Protein AF-A0A3D5NP65-F1 (afdb_monomer_lite)

pLDDT: mean 89.35, std 17.03, range [31.77, 98.56]

Sequence (109 aa):
MEIYVVGEMFMEVLSLGEKVKKRRKELNMTLKDVAGNRVTPGQISLVESSKSNPSMDLLDYLAETLDISVEYFMESETTQADRICNYFSQMAEISIELEEFDKASKYIE

Foldseek 3Di:
DDDPPPDDPPLDLDALLCVLVVLCVVVVHQLCQLCDVPHDSVVNVCSNVVVDDDDPVSLVSSCVSSVHDSVVSVQHSVNSVVVLLVVLVVQLVVCVVVVVNVRSVVSVD

Structure (mmCIF, N/CA/C/O backbone):
data_AF-A0A3D5NP65-F1
#
_entry.id   AF-A0A3D5NP65-F1
#
loop_
_atom_site.group_PDB
_atom_site.id
_atom_site.type_symbol
_atom_site.label_atom_id
_atom_site.label_alt_id
_atom_site.label_comp_id
_atom_site.label_asym_id
_atom_site.label_entity_id
_atom_site.label_seq_id
_atom_site.pdbx_PDB_ins_code
_atom_site.Cartn_x
_atom_site.Cartn_y
_atom_site.Cartn_z
_atom_site.occupancy
_atom_site.B_iso_or_equiv
_atom_site.auth_seq_id
_atom_site.auth_comp_id
_atom_site.auth_asym_id
_atom_site.auth_atom_id
_atom_site.pdbx_PDB_model_num
ATOM 1 N N . MET A 1 1 ? 1.439 12.580 -30.939 1.00 31.77 1 MET A N 1
ATOM 2 C CA . MET A 1 1 ? 0.876 11.219 -30.923 1.00 31.77 1 MET A CA 1
ATOM 3 C C . MET A 1 1 ? 0.775 10.853 -29.460 1.00 31.77 1 MET A C 1
ATOM 5 O O . MET A 1 1 ? 1.798 10.619 -28.831 1.00 31.77 1 MET A O 1
ATOM 9 N N . GLU A 1 2 ? -0.418 11.024 -28.895 1.00 34.12 2 GLU A N 1
ATOM 10 C CA . GLU A 1 2 ? -0.705 10.698 -27.499 1.00 34.12 2 GLU A CA 1
ATOM 11 C C . GLU A 1 2 ? -0.554 9.192 -27.344 1.00 34.12 2 GLU A C 1
ATOM 13 O O . GLU A 1 2 ? -1.319 8.402 -27.896 1.00 34.12 2 GLU A O 1
ATOM 18 N N . ILE A 1 3 ? 0.513 8.799 -26.663 1.00 35.00 3 ILE A N 1
ATOM 19 C CA . ILE A 1 3 ? 0.694 7.429 -26.224 1.00 35.00 3 ILE A CA 1
ATOM 20 C C . ILE A 1 3 ? -0.326 7.272 -25.105 1.00 35.00 3 ILE A C 1
ATOM 22 O O . ILE A 1 3 ? -0.225 7.948 -24.083 1.00 35.00 3 ILE A O 1
ATOM 26 N N . TYR A 1 4 ? -1.349 6.458 -25.342 1.00 32.69 4 TYR A N 1
ATOM 27 C CA . TYR A 1 4 ? -2.293 6.052 -24.316 1.00 32.69 4 TYR A CA 1
ATOM 28 C C . TYR A 1 4 ? -1.493 5.362 -23.214 1.00 32.69 4 TYR A C 1
ATOM 30 O O . TYR A 1 4 ? -1.139 4.188 -23.319 1.00 32.69 4 TYR A O 1
ATOM 38 N N . VAL A 1 5 ? -1.159 6.128 -22.180 1.00 39.44 5 VAL A N 1
ATOM 39 C CA . VAL A 1 5 ? -0.676 5.609 -20.911 1.00 39.44 5 VAL A CA 1
ATOM 40 C C . VAL A 1 5 ? -1.859 4.830 -20.362 1.00 39.44 5 VAL A C 1
ATOM 42 O O . VAL A 1 5 ? -2.836 5.412 -19.893 1.00 39.44 5 VAL A O 1
ATOM 45 N N . VAL A 1 6 ? -1.824 3.506 -20.525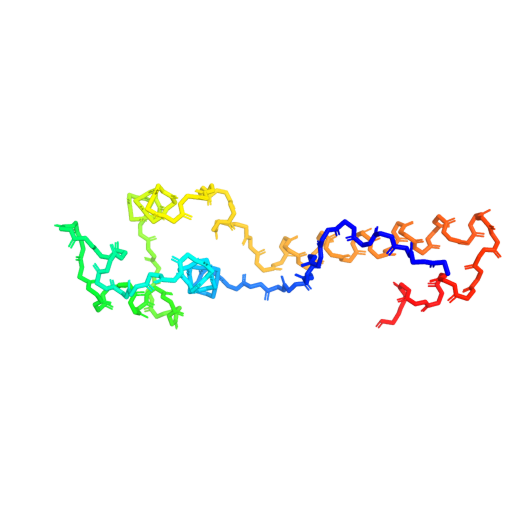 1.00 38.62 6 VAL A N 1
ATOM 46 C CA . VAL A 1 6 ? -2.646 2.597 -19.725 1.00 38.62 6 VAL A CA 1
ATOM 47 C C . VAL A 1 6 ? -2.440 3.064 -18.288 1.00 38.62 6 VAL A C 1
ATOM 49 O O . VAL A 1 6 ? -1.294 3.147 -17.854 1.00 38.62 6 VAL A O 1
ATOM 52 N N . GLY A 1 7 ? -3.533 3.540 -17.684 1.00 36.97 7 GLY A N 1
ATOM 53 C CA . GLY A 1 7 ? -3.559 4.651 -16.731 1.00 36.97 7 GLY A CA 1
ATOM 54 C C . GLY A 1 7 ? -2.407 4.702 -15.740 1.00 36.97 7 GLY A C 1
ATOM 55 O O . GLY A 1 7 ? -1.997 3.667 -15.238 1.00 36.97 7 GLY A O 1
ATOM 56 N N . GLU A 1 8 ? -1.932 5.922 -15.478 1.00 40.00 8 GLU A N 1
ATOM 57 C CA . GLU A 1 8 ? -0.936 6.327 -14.479 1.00 40.00 8 GLU A CA 1
ATOM 58 C C . GLU A 1 8 ? -0.736 5.340 -13.313 1.00 40.00 8 GLU A C 1
ATOM 60 O O . GLU A 1 8 ? -1.160 5.564 -12.180 1.00 40.00 8 GLU A O 1
ATOM 65 N N . MET A 1 9 ? -0.037 4.237 -13.565 1.00 45.88 9 MET A N 1
ATOM 66 C CA . MET A 1 9 ? 0.540 3.422 -12.515 1.00 45.88 9 MET A CA 1
ATOM 67 C C . MET A 1 9 ? 1.828 4.126 -12.138 1.00 45.88 9 MET A C 1
ATOM 69 O O . MET A 1 9 ? 2.903 3.813 -12.647 1.00 45.88 9 MET A O 1
ATOM 73 N N . PHE A 1 10 ? 1.704 5.116 -11.256 1.00 54.50 10 PHE A N 1
ATOM 74 C CA . PHE A 1 10 ? 2.833 5.570 -10.462 1.00 54.50 10 PHE A CA 1
ATOM 75 C C . PHE A 1 10 ? 3.447 4.329 -9.802 1.00 54.50 10 PHE A C 1
ATOM 77 O O . PHE A 1 10 ? 2.843 3.726 -8.911 1.00 54.50 10 PHE A O 1
ATOM 84 N N . MET A 1 11 ? 4.614 3.906 -10.296 1.00 69.94 11 MET A N 1
ATOM 85 C CA . MET A 1 11 ? 5.413 2.828 -9.717 1.00 69.94 11 MET A CA 1
ATOM 86 C C . MET A 1 11 ? 6.075 3.355 -8.444 1.00 69.94 11 MET A C 1
ATOM 88 O O . MET A 1 11 ? 7.255 3.682 -8.406 1.00 69.94 11 MET A O 1
ATOM 92 N N . GLU A 1 12 ? 5.257 3.502 -7.409 1.00 85.44 12 GLU A N 1
ATOM 93 C CA . GLU A 1 12 ? 5.693 3.811 -6.055 1.00 85.44 12 GLU A CA 1
ATOM 94 C C . GLU A 1 12 ? 5.955 2.510 -5.300 1.00 85.44 12 GLU A C 1
ATOM 96 O O . GLU A 1 12 ? 5.186 1.552 -5.400 1.00 85.44 12 GLU A O 1
ATOM 101 N N . VAL A 1 13 ? 7.028 2.500 -4.512 1.00 93.81 13 VAL A N 1
ATOM 102 C CA . VAL A 1 13 ? 7.260 1.479 -3.490 1.00 93.81 13 VAL A CA 1
ATOM 103 C C . VAL A 1 13 ? 6.577 1.958 -2.216 1.00 93.81 13 VAL A C 1
ATOM 105 O O . VAL A 1 13 ? 6.935 3.008 -1.687 1.00 93.81 13 VAL A O 1
ATOM 108 N N . LEU A 1 14 ? 5.575 1.215 -1.748 1.00 95.81 14 LEU A N 1
ATOM 109 C CA . LEU A 1 14 ? 4.757 1.606 -0.602 1.00 95.81 14 LEU A CA 1
ATOM 110 C C . LEU A 1 14 ? 4.823 0.565 0.514 1.00 95.81 14 LEU A C 1
ATOM 112 O O . LEU A 1 14 ? 4.700 -0.641 0.275 1.00 95.81 14 LEU A O 1
ATOM 116 N N . SER A 1 15 ? 4.900 1.038 1.754 1.00 96.56 15 SER A N 1
ATOM 117 C CA . SER A 1 15 ? 4.662 0.203 2.931 1.00 96.56 15 SER A CA 1
ATOM 118 C C . SER A 1 15 ? 3.191 -0.228 3.021 1.00 96.56 15 SER A C 1
ATOM 120 O O . SER A 1 15 ? 2.300 0.356 2.397 1.00 96.56 15 SER A O 1
ATOM 122 N N . LEU A 1 16 ? 2.888 -1.237 3.847 1.00 96.50 16 LEU A N 1
ATOM 123 C CA . LEU A 1 16 ? 1.504 -1.671 4.100 1.00 96.50 16 LEU A CA 1
ATOM 124 C C . LEU A 1 16 ? 0.618 -0.505 4.567 1.00 96.50 16 LEU A C 1
ATOM 126 O O . LEU A 1 16 ? -0.486 -0.323 4.055 1.00 96.50 16 LEU A O 1
ATOM 130 N N . GLY A 1 17 ? 1.104 0.306 5.513 1.00 97.50 17 GLY A N 1
ATOM 131 C CA . GLY A 1 17 ? 0.355 1.445 6.042 1.00 97.50 17 GLY A CA 1
ATOM 132 C C . GLY A 1 17 ? 0.052 2.498 4.976 1.00 97.50 17 GLY A C 1
ATOM 133 O O . GLY A 1 17 ? -1.070 3.004 4.892 1.00 97.50 17 GLY A O 1
ATOM 134 N N . GLU A 1 18 ? 1.022 2.784 4.109 1.00 97.56 18 GLU A N 1
ATOM 135 C CA . GLU A 1 18 ? 0.842 3.717 2.996 1.00 97.56 18 GLU A CA 1
ATOM 136 C C . GLU A 1 18 ? -0.134 3.181 1.952 1.00 97.56 18 GLU A C 1
ATOM 138 O O . GLU A 1 18 ? -0.996 3.935 1.501 1.00 97.56 18 GLU A O 1
ATOM 143 N N . LYS A 1 19 ? -0.075 1.881 1.635 1.00 96.94 19 LYS A N 1
ATOM 144 C CA . LYS A 1 19 ? -1.046 1.219 0.753 1.00 96.94 19 LYS A CA 1
ATOM 145 C C . LYS A 1 19 ? -2.474 1.346 1.277 1.00 96.94 19 LYS A C 1
ATOM 147 O O . LYS A 1 19 ? -3.362 1.749 0.526 1.00 96.94 19 LYS A O 1
ATOM 152 N N . VAL A 1 20 ? -2.691 1.072 2.566 1.00 98.00 20 VAL A N 1
ATOM 153 C CA . VAL A 1 20 ? -4.001 1.225 3.226 1.00 98.00 20 VAL A CA 1
ATOM 154 C C . VAL A 1 20 ? -4.480 2.676 3.139 1.00 98.00 20 VAL A C 1
ATOM 156 O O . VAL A 1 20 ? -5.599 2.944 2.699 1.00 98.00 20 VAL A O 1
ATOM 159 N N . LYS A 1 21 ? -3.616 3.633 3.492 1.00 98.12 21 LYS A N 1
ATOM 160 C CA . LYS A 1 21 ? -3.942 5.065 3.485 1.00 98.12 21 LYS A CA 1
ATOM 161 C C . LYS A 1 21 ? -4.265 5.591 2.090 1.00 98.12 21 LYS A C 1
ATOM 163 O O . LYS A 1 21 ? -5.203 6.377 1.939 1.00 98.12 21 LYS A O 1
ATOM 168 N N . LYS A 1 22 ? -3.471 5.201 1.091 1.00 96.81 22 LYS A N 1
ATOM 169 C CA . LYS A 1 22 ? -3.652 5.578 -0.313 1.00 96.81 22 LYS A CA 1
ATOM 170 C C . LYS A 1 22 ? -5.002 5.074 -0.805 1.00 96.81 22 LYS A C 1
ATOM 172 O O . LYS A 1 22 ? -5.838 5.891 -1.187 1.00 96.81 22 LYS A O 1
ATOM 177 N N . ARG A 1 23 ? -5.270 3.775 -0.642 1.00 97.56 23 ARG A N 1
ATOM 178 C CA . ARG A 1 23 ? -6.529 3.161 -1.076 1.00 97.56 23 ARG A CA 1
ATOM 179 C C . ARG A 1 23 ? -7.749 3.766 -0.382 1.00 97.56 23 ARG A C 1
ATOM 181 O O . ARG A 1 23 ? -8.729 4.104 -1.040 1.00 97.56 23 ARG A O 1
ATOM 188 N N . ARG A 1 24 ? -7.680 4.006 0.932 1.00 98.38 24 ARG A N 1
ATOM 189 C CA . ARG A 1 24 ? -8.758 4.688 1.668 1.00 98.38 24 ARG A CA 1
ATOM 190 C C . ARG A 1 24 ? -9.075 6.064 1.076 1.00 98.38 24 ARG A C 1
ATOM 192 O O . ARG A 1 24 ? -10.243 6.435 0.964 1.00 98.38 24 ARG A O 1
ATOM 199 N N . LYS A 1 25 ? -8.044 6.841 0.731 1.00 98.00 25 LYS A N 1
ATOM 200 C CA . LYS A 1 25 ? -8.212 8.173 0.135 1.00 98.00 25 LYS A CA 1
ATOM 201 C C . LYS A 1 25 ? -8.767 8.111 -1.284 1.00 98.00 25 LYS A C 1
ATOM 203 O O . LYS A 1 25 ? -9.615 8.933 -1.603 1.00 98.00 25 LYS A O 1
ATOM 208 N N . GLU A 1 26 ? -8.339 7.149 -2.098 1.00 97.31 26 GLU A N 1
ATOM 209 C CA . GLU A 1 26 ? -8.904 6.912 -3.437 1.00 97.31 26 GLU A CA 1
ATOM 210 C C . GLU A 1 26 ? -10.411 6.628 -3.372 1.00 97.31 26 GLU A C 1
ATOM 212 O O . GLU A 1 26 ? -11.176 7.114 -4.201 1.00 97.31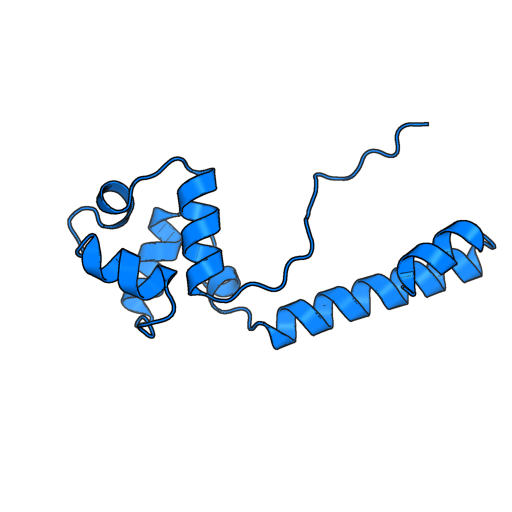 26 GLU A O 1
ATOM 217 N N . LEU A 1 27 ? -10.850 5.911 -2.334 1.00 97.69 27 LEU A N 1
ATOM 218 C CA . LEU A 1 27 ? -12.263 5.646 -2.056 1.00 97.69 27 LEU A CA 1
ATOM 219 C C . LEU A 1 27 ? -12.985 6.798 -1.334 1.00 97.69 27 LEU A C 1
ATOM 221 O O . LEU A 1 27 ? -14.169 6.682 -1.030 1.00 97.69 27 LEU A O 1
ATOM 225 N N . ASN A 1 28 ? -12.303 7.914 -1.052 1.00 98.31 28 ASN A N 1
ATOM 226 C CA . ASN A 1 28 ? -12.827 9.058 -0.294 1.00 98.31 28 ASN A CA 1
ATOM 227 C C . ASN A 1 28 ? -13.399 8.693 1.092 1.00 98.31 28 ASN A C 1
ATOM 229 O O . ASN A 1 28 ? -14.294 9.364 1.604 1.00 98.31 28 ASN A O 1
ATOM 233 N N . MET A 1 29 ? -12.866 7.647 1.724 1.00 98.38 29 MET A N 1
ATOM 234 C CA . MET A 1 29 ? -13.331 7.164 3.025 1.00 98.38 29 MET A CA 1
ATOM 235 C C . MET A 1 29 ? -12.600 7.857 4.182 1.00 98.38 29 MET A C 1
ATOM 237 O O . MET A 1 29 ? -11.389 8.109 4.147 1.00 98.38 29 MET A O 1
ATOM 241 N N . THR A 1 30 ? -13.312 8.134 5.271 1.00 98.56 30 THR A N 1
ATOM 242 C CA . THR A 1 30 ? -12.703 8.554 6.539 1.00 98.56 30 THR A CA 1
ATOM 243 C C . THR A 1 30 ? -12.155 7.349 7.310 1.00 98.56 30 THR A C 1
ATOM 245 O O . THR A 1 30 ? -12.492 6.198 7.034 1.00 98.56 30 THR A O 1
ATOM 248 N N . LEU A 1 31 ? -11.327 7.594 8.333 1.00 98.56 31 LEU A N 1
ATOM 249 C CA . LEU A 1 31 ? -10.893 6.526 9.250 1.00 98.56 31 LEU A CA 1
ATOM 250 C C . LEU A 1 31 ? -12.082 5.842 9.941 1.00 98.56 31 LEU A C 1
ATOM 252 O O . LEU A 1 31 ? -12.002 4.663 10.266 1.00 98.56 31 LEU A O 1
ATOM 256 N N . LYS A 1 32 ? -13.174 6.582 10.176 1.00 98.38 32 LYS A N 1
ATOM 257 C CA . LYS A 1 32 ? -14.394 6.045 10.781 1.00 98.38 32 LYS A CA 1
ATOM 258 C C . LYS A 1 32 ? -15.126 5.106 9.827 1.00 98.38 32 LYS A C 1
ATOM 260 O O . LYS A 1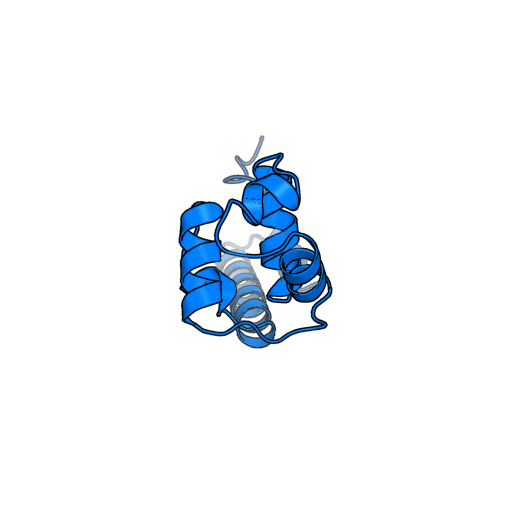 32 ? -15.605 4.073 10.278 1.00 98.38 32 LYS A O 1
ATOM 265 N N . ASP A 1 33 ? -15.157 5.437 8.540 1.00 98.50 33 ASP A N 1
ATOM 266 C CA . ASP A 1 33 ? -15.809 4.602 7.529 1.00 98.50 33 ASP A CA 1
ATOM 267 C C . ASP A 1 33 ? -15.086 3.259 7.382 1.00 98.50 33 ASP A C 1
ATOM 269 O O . ASP A 1 33 ? -15.733 2.219 7.397 1.00 98.50 33 ASP A O 1
ATOM 273 N N . VAL A 1 34 ? -13.745 3.265 7.352 1.00 98.25 34 VAL A N 1
ATOM 274 C CA . VAL A 1 34 ? -12.951 2.019 7.314 1.00 98.25 34 VAL A CA 1
ATOM 275 C C . VAL A 1 34 ? -13.044 1.242 8.625 1.00 98.25 34 VAL A C 1
ATOM 277 O O . VAL A 1 34 ? -13.083 0.015 8.626 1.00 98.25 34 VAL A O 1
ATOM 280 N N . ALA A 1 35 ? -13.090 1.929 9.768 1.00 98.06 35 ALA A N 1
ATOM 281 C CA . ALA A 1 35 ? -13.200 1.262 11.061 1.00 98.06 35 ALA A CA 1
ATOM 282 C C . ALA A 1 35 ? -14.534 0.511 11.233 1.00 98.06 35 ALA A C 1
ATOM 284 O O . ALA A 1 35 ? -14.567 -0.557 11.857 1.00 98.06 35 ALA A O 1
ATOM 285 N N . GLY A 1 36 ? -15.616 1.064 10.674 1.00 96.38 36 GLY A N 1
ATOM 286 C CA . GLY A 1 36 ? -16.955 0.497 10.760 1.00 96.38 36 GLY A CA 1
ATOM 287 C C . GLY A 1 36 ? -17.355 0.212 12.209 1.00 96.38 36 GLY A C 1
ATOM 288 O O . GLY A 1 36 ? -17.160 1.039 13.100 1.00 96.38 36 GLY A O 1
ATOM 289 N N . ASN A 1 37 ? -17.887 -0.988 12.443 1.00 95.31 37 ASN A N 1
ATOM 290 C CA . ASN A 1 37 ? -18.219 -1.490 13.782 1.00 95.31 37 ASN A CA 1
ATOM 291 C C . ASN A 1 37 ? -17.230 -2.556 14.287 1.00 95.31 37 ASN A C 1
ATOM 293 O O . ASN A 1 37 ? -17.442 -3.115 15.362 1.00 95.31 37 ASN A O 1
ATOM 297 N N . ARG A 1 38 ? -16.190 -2.887 13.508 1.00 95.12 38 ARG A N 1
ATOM 298 C CA . ARG A 1 38 ? -15.280 -4.003 13.813 1.00 95.12 38 ARG A CA 1
ATOM 299 C C . ARG A 1 38 ? -14.036 -3.555 14.569 1.00 95.12 38 ARG A C 1
ATOM 301 O O . ARG A 1 38 ? -13.549 -4.288 15.425 1.00 95.12 38 ARG A O 1
ATOM 308 N N . VAL A 1 39 ? -13.528 -2.364 14.259 1.00 96.00 39 VAL A N 1
ATOM 309 C CA . VAL A 1 39 ? -12.313 -1.807 14.865 1.00 96.00 39 VAL A CA 1
ATOM 310 C C . VAL A 1 39 ? -12.484 -0.327 15.189 1.00 96.00 39 VAL A C 1
ATOM 312 O O . VAL A 1 39 ? -13.545 0.254 14.977 1.00 96.00 39 VAL A O 1
ATOM 315 N N . THR A 1 40 ? -11.447 0.302 15.746 1.00 97.88 40 THR A N 1
ATOM 316 C CA . THR A 1 40 ? -11.482 1.732 16.082 1.00 97.88 40 THR A CA 1
ATOM 317 C C . THR A 1 40 ? -10.774 2.581 15.021 1.00 97.88 40 THR A C 1
ATOM 319 O O . THR A 1 40 ? -9.774 2.136 14.453 1.00 97.88 40 THR A O 1
ATOM 322 N N . PRO A 1 41 ? -11.186 3.847 14.804 1.00 98.06 41 PRO A N 1
ATOM 323 C CA . PRO A 1 41 ? -10.456 4.770 13.927 1.00 98.06 41 PRO A CA 1
ATOM 324 C C . PRO A 1 41 ? -8.986 4.956 14.338 1.00 98.06 41 PRO A C 1
ATOM 326 O O . PRO A 1 41 ? -8.118 5.158 13.490 1.00 98.06 41 PRO A O 1
ATOM 329 N N . GLY A 1 42 ? -8.694 4.860 15.642 1.00 98.12 42 GLY A N 1
ATOM 330 C CA . GLY A 1 42 ? -7.331 4.905 16.171 1.00 98.12 42 GLY A CA 1
ATOM 331 C C . GLY A 1 42 ? -6.483 3.715 15.719 1.00 98.12 42 GLY A C 1
ATOM 332 O O . GLY A 1 42 ? -5.327 3.902 15.356 1.00 98.12 42 GLY A O 1
ATOM 333 N N . GLN A 1 43 ? -7.064 2.514 15.663 1.00 97.62 43 GLN A N 1
ATOM 334 C CA . GLN A 1 43 ? -6.381 1.324 15.153 1.00 97.62 43 GLN A CA 1
ATOM 335 C C . GLN A 1 43 ? -6.059 1.456 13.660 1.00 97.62 43 GLN A C 1
ATOM 337 O O . GLN A 1 43 ? -4.936 1.160 13.264 1.00 97.62 43 GLN A O 1
ATOM 342 N N . ILE A 1 44 ? -6.986 1.987 12.853 1.00 98.19 44 ILE A N 1
ATOM 343 C CA . ILE A 1 44 ? -6.721 2.282 11.433 1.00 98.19 44 ILE A CA 1
ATOM 344 C C . ILE A 1 44 ? -5.574 3.293 11.295 1.00 98.19 44 ILE A C 1
ATOM 346 O O . ILE A 1 44 ? -4.658 3.087 10.508 1.00 98.19 44 ILE A O 1
ATOM 350 N N . SER A 1 45 ? -5.565 4.351 12.112 1.00 98.31 45 SER A N 1
ATOM 351 C CA . SER A 1 45 ? -4.485 5.349 12.119 1.00 98.31 45 SER A CA 1
ATOM 352 C C . SER A 1 45 ? -3.110 4.750 12.460 1.00 98.31 45 SER A C 1
ATOM 354 O O . SER A 1 45 ? -2.096 5.127 11.868 1.00 98.31 45 SER A O 1
ATOM 356 N N . LEU A 1 46 ? -3.049 3.792 13.393 1.00 98.38 46 LEU A N 1
ATOM 357 C CA . LEU A 1 46 ? -1.807 3.086 13.730 1.00 98.38 46 LEU A CA 1
ATOM 358 C C . LEU A 1 46 ? -1.304 2.216 12.573 1.00 98.38 46 LEU A C 1
ATOM 360 O O . LEU A 1 46 ? -0.100 2.219 12.309 1.00 98.38 46 LEU A O 1
ATOM 364 N N . VAL A 1 47 ? -2.210 1.546 11.854 1.00 97.81 47 VAL A N 1
ATOM 365 C CA . VAL A 1 47 ? -1.877 0.800 10.631 1.00 97.81 47 VAL A CA 1
ATOM 366 C C . VAL A 1 47 ? -1.339 1.754 9.564 1.00 97.81 47 VAL A C 1
ATOM 368 O O . VAL A 1 47 ? -0.239 1.547 9.067 1.00 97.81 47 VAL A O 1
ATOM 371 N N . GLU A 1 48 ? -2.048 2.848 9.272 1.00 98.12 48 GLU A N 1
ATOM 372 C CA . GLU A 1 48 ? -1.656 3.822 8.238 1.00 98.12 48 GLU A CA 1
ATOM 373 C C . GLU A 1 48 ? -0.353 4.571 8.522 1.00 98.12 48 GLU A C 1
ATOM 375 O O . GLU A 1 48 ? 0.252 5.135 7.613 1.00 98.12 48 GLU A O 1
ATOM 380 N N . SER A 1 49 ? 0.058 4.630 9.788 1.00 97.69 49 SER A N 1
ATOM 381 C CA . SER A 1 49 ? 1.327 5.232 10.206 1.00 97.69 49 SER A CA 1
ATOM 382 C C . SER A 1 49 ? 2.440 4.205 10.410 1.00 97.69 49 SER A C 1
ATOM 384 O O . SER A 1 49 ? 3.494 4.565 10.934 1.00 97.69 49 SER A O 1
ATOM 386 N N . SER A 1 50 ? 2.210 2.944 10.026 1.00 95.69 50 SER A N 1
ATOM 387 C CA . SER A 1 50 ? 3.151 1.825 10.171 1.00 95.69 50 SER A CA 1
ATOM 388 C C . SER A 1 50 ? 3.625 1.613 11.619 1.00 95.69 50 SER A C 1
ATOM 390 O O . SER A 1 50 ? 4.699 1.073 11.869 1.00 95.69 50 SER A O 1
ATOM 392 N N . LYS A 1 51 ? 2.810 2.029 12.600 1.00 96.19 51 LYS A N 1
ATOM 393 C CA . LYS A 1 51 ? 3.079 1.892 14.045 1.00 96.19 51 LYS A CA 1
ATOM 394 C C . LYS A 1 51 ? 2.494 0.618 14.647 1.00 96.19 51 LYS A C 1
ATOM 396 O O . LYS A 1 51 ? 2.686 0.354 15.831 1.00 96.19 51 LYS A O 1
ATOM 401 N N . SER A 1 52 ? 1.770 -0.163 13.854 1.00 92.12 52 SER A N 1
ATOM 402 C CA . SER A 1 52 ? 1.247 -1.469 14.243 1.00 92.12 52 SER A CA 1
ATOM 403 C C . SER A 1 52 ? 1.410 -2.463 13.106 1.00 92.12 52 SER A C 1
ATOM 405 O O . SER A 1 52 ? 1.160 -2.110 11.955 1.00 92.12 52 SER A O 1
ATOM 407 N N . ASN A 1 53 ? 1.737 -3.708 13.444 1.00 90.31 53 ASN A N 1
ATOM 408 C CA . ASN A 1 53 ? 1.670 -4.826 12.514 1.00 90.31 53 ASN A CA 1
ATOM 409 C C . ASN A 1 53 ? 0.281 -5.490 12.634 1.00 90.31 53 ASN A C 1
ATOM 411 O O . ASN A 1 53 ? 0.004 -6.075 13.686 1.00 90.31 53 ASN A O 1
ATOM 415 N N . PRO A 1 54 ? -0.624 -5.342 11.649 1.00 93.31 54 PRO A N 1
ATOM 416 C CA . PRO A 1 54 ? -1.966 -5.917 11.720 1.00 93.31 54 PRO A CA 1
ATOM 417 C C 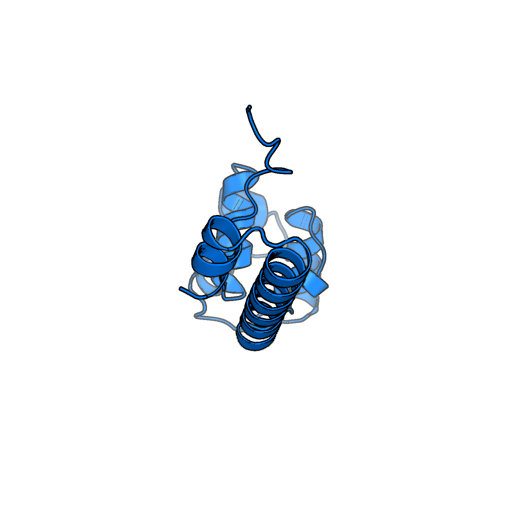. PRO A 1 54 ? -1.926 -7.455 11.713 1.00 93.31 54 PRO A C 1
ATOM 419 O O . PRO A 1 54 ? -1.042 -8.063 11.116 1.00 93.31 54 PRO A O 1
ATOM 422 N N . SER A 1 55 ? -2.897 -8.096 12.371 1.00 95.94 55 SER A N 1
ATOM 423 C CA . SER A 1 55 ? -3.123 -9.541 12.224 1.00 95.94 55 SER A CA 1
ATOM 424 C C . SER A 1 55 ? -3.717 -9.868 10.849 1.00 95.94 55 SER A C 1
ATOM 426 O O . SER A 1 55 ? -4.279 -8.982 10.205 1.00 95.94 55 SER A O 1
ATOM 428 N N . MET A 1 56 ? -3.671 -11.141 10.436 1.00 95.75 56 MET A N 1
ATOM 429 C CA . MET A 1 56 ? -4.332 -11.591 9.199 1.00 95.75 56 MET A CA 1
ATOM 430 C C . MET A 1 56 ? -5.830 -11.268 9.202 1.00 95.75 56 MET A C 1
ATOM 432 O O . MET A 1 56 ? -6.302 -10.640 8.270 1.00 95.75 56 ME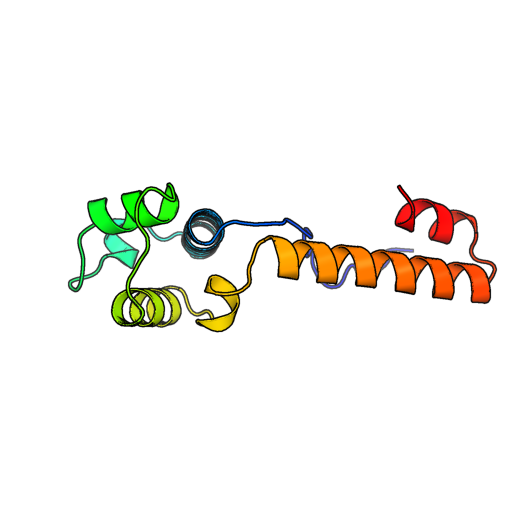T A O 1
ATOM 436 N N . ASP A 1 57 ? -6.548 -11.538 10.296 1.00 96.88 57 ASP A N 1
ATOM 437 C CA . ASP A 1 57 ? -7.975 -11.199 10.413 1.00 96.88 57 ASP A CA 1
ATOM 438 C C . ASP A 1 57 ? -8.280 -9.705 10.203 1.00 96.88 57 ASP A C 1
ATOM 440 O O . ASP A 1 57 ? -9.342 -9.343 9.692 1.00 96.88 57 ASP A O 1
ATOM 444 N N . LEU A 1 58 ? -7.382 -8.818 10.650 1.00 96.50 58 LEU A N 1
ATOM 445 C CA . LEU A 1 58 ? -7.518 -7.381 10.413 1.00 96.50 58 LEU A CA 1
ATOM 446 C C . LEU A 1 58 ? -7.167 -7.041 8.963 1.00 96.50 58 LEU A C 1
ATOM 448 O O . LEU A 1 58 ? -7.814 -6.184 8.371 1.00 96.50 58 LEU A O 1
ATOM 452 N N . LEU A 1 59 ? -6.165 -7.701 8.391 1.00 97.00 59 LEU A N 1
ATOM 453 C CA . LEU A 1 59 ? -5.769 -7.496 7.007 1.00 97.00 59 LEU A CA 1
ATOM 454 C C . LEU A 1 59 ? -6.873 -7.913 6.029 1.00 97.00 59 LEU A C 1
ATOM 456 O O . LEU A 1 59 ? -7.191 -7.144 5.128 1.00 97.00 59 LEU A O 1
ATOM 460 N N . ASP A 1 60 ? -7.511 -9.059 6.266 1.00 97.81 60 ASP A N 1
ATOM 461 C CA . ASP A 1 60 ? -8.659 -9.548 5.498 1.00 97.81 60 ASP A CA 1
ATOM 462 C C . ASP A 1 60 ? -9.830 -8.567 5.581 1.00 97.81 60 ASP A C 1
ATOM 464 O O . ASP A 1 60 ? -10.423 -8.200 4.568 1.00 97.81 60 ASP A O 1
ATOM 468 N N . TYR A 1 61 ? -10.120 -8.064 6.786 1.00 98.06 61 TYR A N 1
ATOM 469 C CA . TYR A 1 61 ? -11.142 -7.036 6.970 1.00 98.06 61 TYR A CA 1
ATOM 470 C C . TYR A 1 61 ? -10.824 -5.752 6.191 1.00 98.06 61 TYR A C 1
ATOM 472 O O . TYR A 1 61 ? -11.715 -5.168 5.573 1.00 98.06 61 TYR A O 1
ATOM 480 N N . LEU A 1 62 ? -9.569 -5.294 6.217 1.00 98.06 62 LEU A N 1
ATOM 481 C CA . LEU A 1 62 ? -9.144 -4.114 5.465 1.00 98.06 62 LEU A CA 1
ATOM 482 C C . LEU A 1 62 ? -9.250 -4.345 3.957 1.00 98.06 62 LEU A C 1
ATOM 484 O O . LEU A 1 62 ? -9.686 -3.440 3.256 1.00 98.06 62 LEU A O 1
ATOM 488 N N . ALA A 1 63 ? -8.876 -5.529 3.473 1.00 97.94 63 ALA A N 1
ATOM 489 C CA . ALA A 1 63 ? -8.955 -5.911 2.066 1.00 97.94 63 ALA A CA 1
ATOM 490 C C . ALA A 1 63 ? -10.404 -5.887 1.563 1.00 97.94 63 ALA A C 1
ATOM 492 O O . ALA A 1 63 ? -10.704 -5.215 0.578 1.00 97.94 63 ALA A O 1
ATOM 493 N N . GLU A 1 64 ? -11.320 -6.506 2.311 1.00 98.12 64 GLU A N 1
ATOM 494 C CA . GLU A 1 64 ? -12.755 -6.476 2.015 1.00 98.12 64 GLU A CA 1
ATOM 495 C C . GL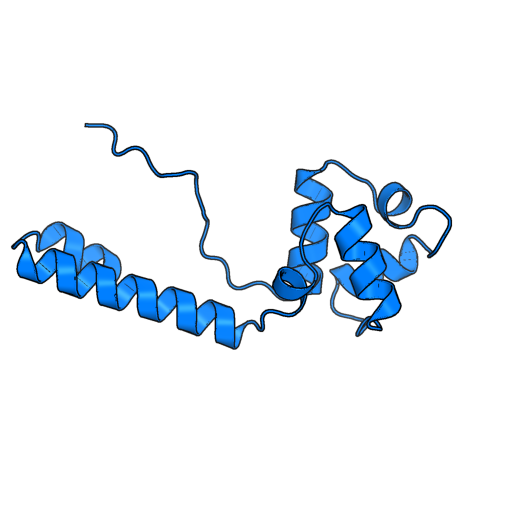U A 1 64 ? -13.314 -5.043 2.055 1.00 98.12 64 GLU A C 1
ATOM 497 O O . GLU A 1 64 ? -14.004 -4.609 1.135 1.00 98.12 64 GLU A O 1
ATOM 502 N N . THR A 1 65 ? -12.975 -4.272 3.093 1.00 98.12 65 THR A N 1
ATOM 503 C CA . THR A 1 65 ? -13.498 -2.907 3.289 1.00 98.12 65 THR A CA 1
ATOM 504 C C . THR A 1 65 ? -12.987 -1.919 2.238 1.00 98.12 65 THR A C 1
ATOM 506 O O . THR A 1 65 ? -13.691 -0.976 1.880 1.00 98.12 65 THR A O 1
ATOM 509 N N . LEU A 1 66 ? -11.753 -2.103 1.767 1.00 98.00 66 LEU A N 1
ATOM 510 C CA . LEU A 1 66 ? -11.084 -1.222 0.808 1.00 98.00 66 LEU A CA 1
ATOM 511 C C . LEU A 1 66 ? -11.141 -1.747 -0.632 1.00 98.00 66 LEU A C 1
ATOM 513 O O . LEU A 1 66 ? -10.459 -1.190 -1.498 1.00 98.00 66 LEU A O 1
ATOM 517 N N . ASP A 1 67 ? -11.943 -2.787 -0.878 1.00 97.38 67 ASP A N 1
ATOM 518 C CA . ASP A 1 67 ? -12.157 -3.401 -2.191 1.00 97.38 67 ASP A CA 1
ATOM 519 C C . ASP A 1 67 ? -10.828 -3.629 -2.929 1.00 97.38 67 ASP A C 1
ATOM 521 O O . ASP A 1 67 ? -10.539 -3.023 -3.968 1.00 97.38 67 ASP A O 1
ATOM 525 N N . ILE A 1 68 ? -9.947 -4.399 -2.286 1.00 96.44 68 ILE A N 1
ATOM 526 C CA . ILE A 1 68 ? -8.618 -4.746 -2.790 1.00 96.44 68 ILE A CA 1
ATOM 527 C C . ILE A 1 68 ? -8.178 -6.105 -2.240 1.00 96.44 68 ILE A C 1
ATOM 529 O O . ILE A 1 68 ? -8.724 -6.590 -1.254 1.00 96.44 68 ILE A O 1
ATOM 533 N N . SER A 1 69 ? -7.196 -6.745 -2.872 1.00 97.00 69 SER A N 1
ATOM 534 C CA . SER A 1 69 ? -6.723 -8.055 -2.428 1.00 97.00 69 SER A CA 1
ATOM 535 C C . SER A 1 69 ? -5.802 -7.967 -1.207 1.00 97.00 69 SER A C 1
ATOM 537 O O . SER A 1 69 ? -5.085 -6.983 -1.001 1.00 97.00 69 SER A O 1
ATOM 539 N N . VAL A 1 70 ? -5.782 -9.034 -0.408 1.00 96.62 70 VAL A N 1
ATOM 540 C CA . VAL A 1 70 ? -4.860 -9.171 0.731 1.00 96.62 70 VAL A CA 1
ATOM 541 C C . VAL A 1 70 ? -3.414 -9.223 0.237 1.00 96.62 70 VAL A C 1
ATOM 543 O O . VAL A 1 70 ? -2.525 -8.613 0.832 1.00 96.62 70 VAL A O 1
ATOM 546 N N . GLU A 1 71 ? -3.186 -9.881 -0.902 1.00 95.69 71 GLU A N 1
ATOM 547 C CA . GLU A 1 71 ? -1.884 -10.003 -1.556 1.00 95.69 71 GLU A CA 1
ATOM 548 C C . GLU A 1 71 ? -1.267 -8.634 -1.852 1.00 95.69 71 GLU A C 1
ATOM 550 O O . GLU A 1 71 ? -0.071 -8.445 -1.630 1.00 95.69 71 GLU A O 1
ATOM 555 N N . TYR A 1 72 ? -2.073 -7.657 -2.282 1.00 94.94 72 TYR A N 1
ATOM 556 C CA . TYR A 1 72 ? -1.595 -6.295 -2.513 1.00 94.94 72 TYR A CA 1
ATOM 557 C C . TYR A 1 72 ? -1.034 -5.671 -1.232 1.00 94.94 72 TYR A C 1
ATOM 559 O O . TYR A 1 72 ? 0.041 -5.066 -1.247 1.00 94.94 72 TYR A O 1
ATOM 567 N N . PHE A 1 73 ? -1.712 -5.839 -0.093 1.00 95.38 73 PHE A N 1
ATOM 568 C CA . PHE A 1 73 ? -1.193 -5.334 1.175 1.00 95.38 73 PHE A CA 1
ATOM 569 C C . PHE A 1 73 ? 0.057 -6.080 1.633 1.00 95.38 73 PHE A C 1
ATOM 571 O O . PHE A 1 73 ? 0.989 -5.433 2.119 1.00 95.38 73 PHE A O 1
ATOM 578 N N . MET A 1 74 ? 0.106 -7.395 1.422 1.00 94.56 74 MET A N 1
ATOM 579 C CA . MET A 1 74 ? 1.234 -8.244 1.805 1.00 94.56 74 MET A CA 1
ATOM 580 C C . MET A 1 74 ? 2.484 -8.076 0.935 1.00 94.56 74 MET A C 1
ATOM 582 O O . MET A 1 74 ? 3.570 -8.435 1.389 1.00 94.56 74 MET A O 1
ATOM 586 N N . GLU A 1 75 ? 2.367 -7.549 -0.288 1.00 94.88 75 GLU A N 1
ATOM 587 C CA . GLU A 1 75 ? 3.520 -7.346 -1.172 1.00 94.88 75 GLU A CA 1
ATOM 588 C C . GLU A 1 75 ? 4.595 -6.500 -0.467 1.00 94.88 75 GLU A C 1
ATOM 590 O O . GLU A 1 75 ? 4.337 -5.383 -0.015 1.00 94.88 75 GLU A O 1
ATOM 595 N N . SER A 1 76 ? 5.815 -7.017 -0.333 1.00 95.00 76 SER A N 1
ATOM 596 C CA . SER A 1 76 ? 6.869 -6.283 0.373 1.00 95.00 76 SER A CA 1
ATOM 597 C C . SER A 1 76 ? 7.382 -5.101 -0.455 1.00 95.00 76 SER A C 1
ATOM 599 O O . SER A 1 76 ? 7.244 -5.076 -1.678 1.00 95.00 76 SER A O 1
ATOM 601 N N . GLU A 1 77 ? 7.995 -4.111 0.193 1.00 95.06 77 GLU A N 1
ATOM 602 C CA . GLU A 1 77 ? 8.673 -3.009 -0.508 1.00 95.06 77 GLU A CA 1
ATOM 603 C C . GLU A 1 77 ? 9.785 -3.527 -1.427 1.00 95.06 77 GLU A C 1
ATOM 605 O O . GLU A 1 77 ? 9.940 -3.051 -2.546 1.00 95.06 77 GLU A O 1
ATOM 610 N N . THR A 1 78 ? 10.505 -4.565 -0.995 1.00 96.44 78 THR A N 1
ATOM 611 C CA . THR A 1 78 ? 11.529 -5.234 -1.804 1.00 96.44 78 THR A CA 1
ATOM 612 C C . THR A 1 78 ? 10.924 -5.880 -3.045 1.00 96.44 78 THR A C 1
ATOM 614 O O . THR A 1 78 ? 11.398 -5.635 -4.143 1.00 96.44 78 THR A O 1
ATOM 617 N N . THR A 1 79 ? 9.830 -6.632 -2.902 1.00 95.12 79 THR A N 1
ATOM 618 C CA . THR A 1 79 ? 9.148 -7.261 -4.045 1.00 95.12 79 THR A CA 1
ATOM 619 C C . THR A 1 79 ? 8.608 -6.218 -5.026 1.00 95.12 79 THR A C 1
ATOM 621 O O . THR A 1 79 ? 8.722 -6.404 -6.237 1.00 95.12 79 THR A O 1
ATOM 624 N N . GLN A 1 80 ? 8.074 -5.102 -4.518 1.00 94.38 80 GLN A N 1
ATOM 625 C CA . GLN A 1 80 ? 7.667 -3.968 -5.349 1.00 94.38 80 GLN A CA 1
ATOM 626 C C . GLN A 1 80 ? 8.866 -3.393 -6.111 1.00 94.38 80 GLN A C 1
ATOM 628 O O . GLN A 1 80 ? 8.790 -3.249 -7.329 1.00 94.38 80 GLN A O 1
ATOM 633 N N . ALA A 1 81 ? 9.974 -3.109 -5.421 1.00 92.94 81 ALA A N 1
ATOM 634 C CA . ALA A 1 81 ? 11.190 -2.577 -6.030 1.00 92.94 81 ALA A CA 1
ATOM 635 C C . ALA A 1 81 ? 11.758 -3.525 -7.096 1.00 92.94 81 ALA A C 1
ATOM 637 O O . ALA A 1 81 ? 12.037 -3.090 -8.208 1.00 92.94 81 ALA A O 1
ATOM 638 N N . ASP A 1 82 ? 11.838 -4.825 -6.808 1.00 94.12 82 ASP A N 1
ATOM 639 C CA . ASP A 1 82 ? 12.307 -5.838 -7.754 1.00 94.12 82 ASP A CA 1
ATOM 640 C C . ASP A 1 82 ? 11.428 -5.874 -9.008 1.00 94.12 82 ASP A C 1
ATOM 642 O O . ASP A 1 82 ? 11.932 -5.879 -10.130 1.00 94.12 82 ASP A O 1
ATOM 646 N N . ARG A 1 83 ? 10.100 -5.861 -8.845 1.00 92.50 83 ARG A N 1
ATOM 647 C CA . ARG A 1 83 ? 9.153 -5.825 -9.969 1.00 92.50 83 ARG A CA 1
ATOM 648 C C . ARG A 1 83 ? 9.334 -4.567 -10.820 1.00 92.50 83 ARG A C 1
ATOM 650 O O . ARG A 1 83 ? 9.289 -4.661 -12.045 1.00 92.50 83 ARG A O 1
ATOM 657 N N . ILE A 1 84 ? 9.534 -3.416 -10.179 1.00 91.12 84 ILE A N 1
ATOM 658 C CA . ILE A 1 84 ? 9.773 -2.132 -10.845 1.00 91.12 84 ILE A CA 1
ATOM 659 C C . ILE A 1 84 ? 11.081 -2.189 -11.643 1.00 91.12 84 ILE A C 1
ATOM 661 O O . ILE A 1 84 ? 11.067 -1.949 -12.848 1.00 91.12 84 ILE A O 1
ATOM 665 N N . CYS A 1 85 ? 12.188 -2.587 -11.013 1.00 91.31 85 CYS A N 1
ATOM 666 C CA . CYS A 1 85 ? 13.489 -2.728 -11.669 1.00 91.31 85 CYS A CA 1
ATOM 667 C C . CYS A 1 85 ? 13.421 -3.684 -12.865 1.00 91.31 85 CYS A C 1
ATOM 669 O O . CYS A 1 85 ? 13.844 -3.332 -13.963 1.00 91.31 85 CYS A O 1
ATOM 671 N N . ASN A 1 86 ? 12.817 -4.862 -12.682 1.00 92.38 86 ASN A N 1
ATOM 672 C CA . ASN A 1 86 ? 12.670 -5.854 -13.746 1.00 92.38 86 ASN A CA 1
ATOM 673 C C . ASN A 1 86 ? 11.859 -5.323 -14.932 1.00 92.38 86 ASN A C 1
ATOM 675 O O . ASN A 1 86 ? 12.176 -5.647 -16.076 1.00 92.38 86 ASN A O 1
ATOM 679 N N . TYR A 1 87 ? 10.817 -4.527 -14.677 1.00 91.38 87 TYR A N 1
ATOM 680 C CA . TYR A 1 87 ? 10.050 -3.873 -15.734 1.00 91.38 87 TYR A CA 1
ATOM 681 C C . TYR A 1 87 ? 10.922 -2.891 -16.522 1.00 91.38 87 TYR A C 1
ATOM 683 O O . TYR A 1 87 ? 10.959 -2.953 -17.749 1.00 91.38 87 TYR A O 1
ATOM 691 N N . PHE A 1 88 ? 11.657 -2.018 -15.830 1.00 89.62 88 PHE A N 1
ATOM 692 C CA . PHE A 1 88 ? 12.529 -1.033 -16.469 1.00 89.62 88 PHE A CA 1
ATOM 693 C C . PHE A 1 88 ? 13.628 -1.687 -17.313 1.00 89.62 88 PHE A C 1
ATOM 695 O O . PHE A 1 88 ? 13.812 -1.305 -18.468 1.00 89.62 88 PHE A O 1
ATOM 702 N N . SER A 1 89 ? 14.284 -2.732 -16.798 1.00 92.25 89 SER A N 1
ATOM 703 C CA . SER A 1 89 ? 15.295 -3.483 -17.552 1.00 92.25 89 SER A CA 1
ATOM 704 C C . SER A 1 89 ? 14.721 -4.107 -18.826 1.00 92.25 89 SER A C 1
ATOM 706 O O . SER A 1 89 ? 15.273 -3.897 -19.903 1.00 92.25 89 SER A O 1
ATOM 708 N N . GLN A 1 90 ? 13.572 -4.786 -18.736 1.00 92.62 90 GLN A N 1
ATOM 709 C CA . GLN A 1 90 ? 12.917 -5.386 -19.907 1.00 92.62 90 GLN A CA 1
ATOM 710 C C . GLN A 1 90 ? 12.520 -4.333 -20.947 1.00 92.62 90 GLN A C 1
ATOM 712 O O . GLN A 1 90 ? 12.724 -4.520 -22.144 1.00 92.62 90 GLN A O 1
ATOM 717 N N . MET A 1 91 ? 11.972 -3.199 -20.506 1.00 92.06 91 MET A N 1
ATOM 718 C CA . MET A 1 91 ? 11.580 -2.120 -21.414 1.00 92.06 91 MET A CA 1
ATOM 719 C C . MET A 1 91 ? 12.785 -1.463 -22.094 1.00 92.06 91 MET A C 1
ATOM 721 O O . MET A 1 91 ? 12.688 -1.084 -23.266 1.00 92.06 91 MET A O 1
ATOM 725 N N . ALA A 1 92 ? 13.916 -1.343 -21.394 1.00 91.81 92 ALA A N 1
ATOM 726 C CA . ALA A 1 92 ? 15.168 -0.873 -21.972 1.00 91.81 92 ALA A CA 1
ATOM 727 C C . ALA A 1 92 ? 15.694 -1.850 -23.035 1.00 91.81 92 ALA A C 1
ATOM 729 O O . ALA A 1 92 ? 15.992 -1.418 -24.147 1.00 91.81 92 ALA A O 1
ATOM 730 N N . GLU A 1 93 ? 15.738 -3.150 -22.728 1.00 93.81 93 GLU A N 1
ATOM 731 C CA . GLU A 1 93 ? 16.166 -4.208 -23.656 1.00 93.81 93 GLU A CA 1
ATOM 732 C C . GLU A 1 93 ? 15.326 -4.206 -24.939 1.00 93.81 93 GLU A C 1
ATOM 734 O O . GLU A 1 93 ? 15.874 -4.081 -26.033 1.00 93.81 93 GLU A O 1
ATOM 739 N N . ILE A 1 94 ? 13.995 -4.212 -24.808 1.00 95.62 94 ILE A N 1
ATOM 740 C CA . ILE A 1 94 ? 13.070 -4.147 -25.951 1.00 95.62 94 ILE A CA 1
ATOM 741 C C . ILE A 1 94 ? 13.309 -2.878 -26.780 1.00 95.62 94 ILE A C 1
ATOM 743 O O . ILE A 1 94 ? 13.325 -2.923 -28.007 1.00 95.62 94 ILE A O 1
ATOM 747 N N . SER A 1 95 ? 13.498 -1.728 -26.128 1.00 93.81 95 SER A N 1
ATOM 748 C CA . SER A 1 95 ? 13.719 -0.464 -26.842 1.00 93.81 95 SER A CA 1
ATOM 749 C C . SER A 1 95 ? 15.046 -0.464 -27.611 1.00 93.81 95 SER A C 1
ATOM 751 O O . SER A 1 95 ? 15.119 0.121 -28.688 1.00 93.81 95 SER A O 1
ATOM 753 N N . ILE A 1 96 ? 16.080 -1.138 -27.096 1.00 94.75 96 ILE A N 1
ATOM 754 C CA . ILE A 1 96 ? 17.360 -1.324 -27.794 1.00 94.75 96 ILE A CA 1
ATOM 755 C C . ILE A 1 96 ? 17.185 -2.234 -29.015 1.00 94.75 96 ILE A C 1
ATOM 757 O O . ILE A 1 96 ? 17.685 -1.898 -30.086 1.00 94.75 96 ILE A O 1
ATOM 761 N N . GLU A 1 97 ? 16.463 -3.352 -28.880 1.00 96.06 97 GLU A N 1
ATOM 762 C CA . GLU A 1 97 ? 16.190 -4.285 -29.988 1.00 96.06 97 GLU A CA 1
ATOM 763 C C . GLU A 1 97 ? 15.411 -3.630 -31.135 1.00 96.06 97 GLU A C 1
ATOM 765 O O . GLU A 1 97 ? 15.609 -3.969 -32.301 1.00 96.06 97 GLU A O 1
ATOM 770 N N . LEU A 1 98 ? 14.546 -2.670 -30.808 1.00 95.75 98 LEU A N 1
ATOM 771 C CA . LEU A 1 98 ? 13.777 -1.883 -31.771 1.00 95.75 98 LEU A CA 1
ATOM 772 C C . LEU A 1 98 ? 14.540 -0.666 -32.322 1.00 95.75 98 LEU A C 1
ATOM 774 O O . LEU A 1 98 ? 13.961 0.116 -33.073 1.00 95.75 98 LEU A O 1
ATOM 778 N N . GLU A 1 99 ? 15.809 -0.486 -31.944 1.00 95.12 99 GLU A N 1
ATOM 779 C CA . GLU A 1 99 ? 16.645 0.674 -32.292 1.00 95.12 99 GLU A CA 1
ATOM 780 C C . GLU A 1 99 ? 16.060 2.031 -31.817 1.00 95.12 99 GLU A C 1
ATOM 782 O O . GLU A 1 99 ? 16.434 3.103 -32.296 1.00 95.12 99 GLU A O 1
ATOM 787 N N . GLU A 1 100 ? 15.168 2.019 -30.817 1.00 94.81 100 GLU A N 1
ATOM 788 C CA . GLU A 1 100 ? 14.555 3.200 -30.190 1.00 94.81 100 GLU A CA 1
ATOM 789 C C . GLU A 1 100 ? 15.429 3.741 -29.034 1.00 94.81 100 GLU A C 1
ATOM 791 O O . GLU A 1 100 ? 15.009 3.802 -27.873 1.00 94.81 100 GLU A O 1
ATOM 796 N N . PHE A 1 101 ? 16.669 4.150 -29.321 1.00 89.31 101 PHE A N 1
ATOM 797 C CA . PHE A 1 101 ? 17.662 4.494 -28.283 1.00 89.31 101 PHE A CA 1
ATOM 798 C C . PHE A 1 101 ? 17.250 5.649 -27.353 1.00 89.31 101 PHE A C 1
ATOM 800 O O . PHE A 1 101 ? 17.484 5.582 -26.144 1.00 89.31 101 PHE A O 1
ATOM 807 N N . ASP A 1 102 ? 16.570 6.672 -27.881 1.00 89.50 102 ASP A N 1
ATOM 808 C CA . ASP A 1 102 ? 16.055 7.798 -27.083 1.00 89.50 102 ASP A CA 1
ATOM 809 C C . ASP A 1 102 ? 15.037 7.350 -26.025 1.00 89.50 102 ASP A C 1
ATOM 811 O O . ASP A 1 102 ? 14.854 8.000 -24.993 1.00 89.50 102 ASP A O 1
ATOM 815 N N . LYS A 1 103 ? 14.334 6.247 -26.289 1.00 87.69 103 LYS A N 1
ATOM 816 C CA . LYS A 1 103 ? 13.361 5.660 -25.372 1.00 87.69 103 LYS A CA 1
ATOM 817 C C . LYS A 1 103 ? 14.040 4.713 -24.391 1.00 87.69 103 LYS A C 1
ATOM 819 O O . LYS A 1 103 ? 13.726 4.776 -23.208 1.00 87.69 103 LYS A O 1
ATOM 824 N N . ALA A 1 104 ? 15.012 3.922 -24.851 1.00 87.50 104 ALA A N 1
ATOM 825 C CA . ALA A 1 104 ? 15.823 3.067 -23.987 1.00 87.50 104 ALA A CA 1
ATOM 826 C C . ALA A 1 104 ? 16.503 3.867 -22.863 1.00 87.50 104 ALA A C 1
ATOM 828 O O . ALA A 1 104 ? 16.428 3.476 -21.701 1.00 87.50 104 ALA A O 1
ATOM 829 N N . SER A 1 105 ? 17.079 5.034 -23.184 1.00 86.06 105 SER A N 1
ATOM 830 C CA . SER A 1 105 ? 17.739 5.895 -22.192 1.00 86.06 105 SER A CA 1
ATOM 831 C C . SER A 1 105 ? 16.813 6.341 -21.056 1.00 86.06 105 SER A C 1
ATOM 833 O O . SER A 1 105 ? 17.289 6.558 -19.949 1.00 86.06 105 SER A O 1
ATOM 835 N N . LYS A 1 106 ? 15.502 6.460 -21.301 1.00 87.62 106 LYS A N 1
ATOM 836 C CA . LYS A 1 106 ? 14.520 6.884 -20.287 1.00 87.62 106 LYS A CA 1
ATOM 837 C C . LYS A 1 106 ? 14.170 5.788 -19.282 1.00 87.62 106 LYS A C 1
ATOM 839 O O . LYS A 1 106 ? 13.555 6.086 -18.268 1.00 87.62 106 LYS A O 1
ATOM 844 N N . TYR A 1 107 ? 14.498 4.533 -19.584 1.00 84.56 107 TYR A N 1
ATOM 845 C CA . TYR A 1 107 ? 14.238 3.391 -18.705 1.00 84.56 107 TYR A CA 1
ATOM 846 C C . TYR A 1 107 ? 15.468 2.981 -17.875 1.00 84.56 107 TYR A C 1
ATOM 848 O O . TYR A 1 107 ? 15.377 2.032 -17.103 1.00 84.56 107 TYR A O 1
ATOM 856 N N . ILE A 1 108 ? 16.608 3.659 -18.052 1.00 76.69 108 ILE A N 1
ATOM 857 C CA . ILE A 1 108 ? 17.889 3.350 -17.388 1.00 76.69 108 ILE A CA 1
ATOM 858 C C . ILE A 1 108 ? 18.249 4.392 -16.303 1.00 76.69 108 ILE A C 1
ATOM 860 O O . ILE A 1 108 ? 19.150 4.141 -15.503 1.00 76.69 108 ILE A O 1
ATOM 864 N N . GLU A 1 109 ? 17.558 5.536 -16.257 1.00 60.53 109 GLU A N 1
ATOM 865 C CA . GLU A 1 109 ? 17.687 6.550 -15.189 1.00 60.53 109 GLU A CA 1
ATOM 866 C C . GLU A 1 109 ? 17.020 6.115 -13.877 1.00 60.53 109 GLU A C 1
ATOM 868 O O . GLU A 1 109 ? 17.633 6.368 -12.813 1.00 60.53 109 GLU A O 1
#

Secondary structure (DSSP, 8-state):
-----STT-------HHHHHHHHHHHTT--HHHHHTTTS-HHHHHHHHTT-S---HHHHHHHHHHTTS-HHHHH--HHHHHHHHHHHHHHHHHHHHHTT-HHHHGGGT-

Radius of gyration: 18.09 Å; chains: 1; bounding box: 36×23×48 Å